Protein 1KAO (pdb70)

Secondary structure (DSSP, 8-state):
--EEEEEEE--TTSSHHHHHHHHHHS---S---TT--EEEEEEEEETTEEEEEEEEE---TT--HHHHHHHHHH-SEEEEEEETT-HHHHHHHHHHHHHHHHHTTTS---EEEEEE-GGGGGG--S-HHHHHHHHHHHTS-EEEE-TT-HHHHHHHHHHHHHHHHH-

CATH classification: 3.40.50.300

GO terms:
  GO:0055037 recycling endosome (C, IDA)
  GO:0045184 establishment of protein localization (P, IDA)
  GO:0036019 endolysosome (C, IDA)
  GO:0055038 recycling endosome membrane (C, IDA)
  GO:0005794 Golgi apparatus (C, IDA)
  GO:0031258 lamellipodium membrane (C, IDA)
  GO:0003924 GTPase activity (F, IDA)
  GO:0003925 G protein activity (F, IDA)
  GO:0030036 actin cytoskeleton organization (P, IDA)
  GO:0046328 regulation of JNK cascade (P, IDA)
  GO:0048814 regulation of dendrite morphogenesis (P, IDA)
  GO:0008104 intracellular protein localization (P, IDA)
  GO:0005764 lysosome (C, EXP)
  GO:0030496 midbody (C, EXP)
  GO:0030335 positive regulation of cell migration (P, IMP)
  GO:0005515 protein binding (F, IPI)
  GO:0000287 magnesium ion binding (F, IMP)
  GO:0005525 GTP binding (F, IMP)
  GO:0019003 GDP binding (F, IMP)
  GO:0005525 GTP binding (F, IDA)

Solvent-accessible surface area: 8774 Å² total; per-residue (Å²): 159,188,79,16,76,1,3,2,4,8,26,35,46,2,14,14,26,14,2,0,24,5,4,35,79,36,79,80,50,150,144,91,77,52,101,68,80,29,116,54,157,58,108,24,124,13,103,98,65,88,6,4,0,33,0,13,1,5,20,15,53,178,30,161,58,64,96,66,46,97,22,0,140,95,3,85,0,0,1,0,0,0,2,0,28,69,97,113,3,11,84,53,1,67,83,21,51,67,32,0,63,177,49,20,172,189,109,165,27,17,10,0,0,0,0,3,58,33,68,69,96,118,105,63,86,1,44,38,69,73,0,134,59,19,2,138,140,30,69,22,34,40,44,35,2,6,4,121,32,70,104,70,0,52,97,0,2,7,35,0,1,80,36,24,93,192,83

Structure (mmCIF, N/CA/C/O backbone):
data_1KAO
#
_entry.id   1KAO
#
_cell.length_a   36.826
_cell.length_b   35.315
_cell.length_c   58.356
_cell.angle_alpha   90.00
_cell.angle_beta   106.67
_cell.angle_gamma   90.00
#
_symmetry.space_group_name_H-M   'P 1 21 1'
#
loop_
_entity.id
_entity.type
_entity.pdbx_description
1 polymer RAP2A
2 non-polymer 'MAGNESIUM ION'
3 non-polymer "GUANOSINE-5'-DIPHOSPHATE"
4 water water
#
loop_
_atom_site.group_PDB
_atom_site.id
_atom_site.type_symbol
_atom_site.label_atom_id
_atom_site.label_alt_id
_atom_site.label_comp_id
_atom_site.label_asym_id
_atom_site.label_entity_id
_atom_site.label_seq_id
_atom_site.pdbx_PDB_ins_code
_atom_site.Cartn_x
_atom_site.Cartn_y
_atom_site.Cartn_z
_atom_site.occupancy
_atom_site.B_iso_or_equiv
_atom_site.auth_seq_id
_atom_site.auth_comp_id
_atom_site.auth_asym_id
_atom_site.auth_atom_id
_atom_site.pdbx_PDB_model_num
ATOM 1 N N . MET A 1 1 ? 20.768 -10.675 12.106 1.00 42.03 1 MET A N 1
ATOM 2 C CA . MET A 1 1 ? 19.922 -9.662 11.425 1.00 41.47 1 MET A CA 1
ATOM 3 C C . MET A 1 1 ? 19.151 -9.116 12.595 1.00 40.20 1 MET A C 1
ATOM 4 O O . MET A 1 1 ? 18.570 -10.014 13.274 1.00 41.31 1 MET A O 1
ATOM 9 N N . ARG A 1 2 ? 19.141 -7.785 12.857 1.00 37.73 2 ARG A N 1
ATOM 10 C CA . ARG A 1 2 ? 18.198 -7.302 13.895 1.00 34.82 2 ARG A CA 1
ATOM 11 C C . ARG A 1 2 ? 16.769 -7.378 13.380 1.00 32.00 2 ARG A C 1
ATOM 12 O O . ARG A 1 2 ? 16.501 -6.710 12.368 1.00 32.26 2 ARG A O 1
ATOM 20 N N . GLU A 1 3 ? 15.933 -8.187 14.039 1.00 29.28 3 GLU A N 1
ATOM 21 C CA . GLU A 1 3 ? 14.526 -8.373 13.714 1.00 26.88 3 GLU A CA 1
ATOM 22 C C . GLU A 1 3 ? 13.649 -7.617 14.712 1.00 23.47 3 GLU A C 1
ATOM 23 O O . GLU A 1 3 ? 13.900 -7.689 15.918 1.00 24.81 3 GLU A O 1
ATOM 29 N N . TYR A 1 4 ? 12.582 -6.959 14.302 1.00 18.55 4 TYR A N 1
ATOM 30 C CA . TYR A 1 4 ? 11.755 -6.214 15.225 1.00 14.88 4 TYR A CA 1
ATOM 31 C C . TYR A 1 4 ? 10.389 -6.792 15.007 1.00 13.99 4 TYR A C 1
ATOM 32 O O . TYR A 1 4 ? 9.944 -6.896 13.854 1.00 12.85 4 TYR A O 1
ATOM 41 N N . LYS A 1 5 ? 9.702 -7.169 16.090 1.00 12.08 5 LYS A N 1
ATOM 42 C CA . LYS A 1 5 ? 8.365 -7.743 15.969 1.00 10.43 5 LYS A CA 1
ATOM 43 C C . LYS A 1 5 ? 7.355 -6.656 16.303 1.00 10.37 5 LYS A C 1
ATOM 44 O O . LYS A 1 5 ? 7.278 -6.137 17.437 1.00 10.19 5 LYS A O 1
ATOM 50 N N . VAL A 1 6 ? 6.601 -6.272 15.288 1.00 7.74 6 VAL A N 1
ATOM 51 C CA . VAL A 1 6 ? 5.672 -5.161 15.385 1.00 7.71 6 VAL A CA 1
ATOM 52 C C . VAL A 1 6 ? 4.256 -5.730 15.268 1.00 7.39 6 VAL A C 1
ATOM 53 O O . VAL A 1 6 ? 4.020 -6.632 14.455 1.00 7.66 6 VAL A O 1
ATOM 57 N N . VAL A 1 7 ? 3.308 -5.223 16.081 1.00 4.80 7 VAL A N 1
ATOM 58 C CA . VAL A 1 7 ? 1.947 -5.697 16.029 1.00 4.43 7 VAL A CA 1
ATOM 59 C C . VAL A 1 7 ? 1.093 -4.478 15.779 1.00 4.41 7 VAL A C 1
ATOM 60 O O . VAL A 1 7 ? 1.285 -3.410 16.396 1.00 5.47 7 VAL A O 1
ATOM 64 N N . VAL A 1 8 ? 0.143 -4.625 14.864 1.00 4.74 8 VAL A N 1
ATOM 65 C CA . VAL A 1 8 ? -0.709 -3.530 14.458 1.00 4.98 8 VAL A CA 1
ATOM 66 C C . VAL A 1 8 ? -2.076 -3.812 15.066 1.00 6.32 8 VAL A C 1
ATOM 67 O O . VAL A 1 8 ? -2.643 -4.892 14.840 1.00 6.70 8 VAL A O 1
ATOM 71 N N . LEU A 1 9 ? -2.582 -2.822 15.820 1.00 6.56 9 LEU A N 1
ATOM 72 C CA . LEU A 1 9 ? -3.806 -2.908 16.648 1.00 7.80 9 LEU A CA 1
ATOM 73 C C . LEU A 1 9 ? -4.734 -1.746 16.365 1.00 6.39 9 LEU A C 1
ATOM 74 O O . LEU A 1 9 ? -4.286 -0.663 15.942 1.00 8.02 9 LEU A O 1
ATOM 79 N N . GLY A 1 10 ? -6.040 -2.012 16.545 1.00 5.95 10 GLY A N 1
ATOM 80 C CA . GLY A 1 10 ? -7.023 -0.979 16.354 1.00 6.17 10 GLY A CA 1
ATOM 81 C C . GLY A 1 10 ? -8.329 -1.666 16.022 1.00 6.32 10 GLY A C 1
ATOM 82 O O . GLY A 1 10 ? -8.363 -2.887 15.764 1.00 6.94 10 GLY A O 1
ATOM 83 N N . SER A 1 11 ? -9.416 -0.894 16.078 1.00 6.73 11 SER A N 1
ATOM 84 C CA . SER A 1 11 ? -10.729 -1.435 15.772 1.00 7.53 11 SER A CA 1
ATOM 85 C C . SER A 1 11 ? -10.841 -1.854 14.296 1.00 9.15 11 SER A C 1
ATOM 86 O O . SER A 1 11 ? -10.072 -1.456 13.428 1.00 7.96 11 SER A O 1
ATOM 89 N N . GLY A 1 12 ? -11.849 -2.688 14.038 1.00 8.97 12 GLY A N 1
ATOM 90 C CA . GLY A 1 12 ? -12.227 -3.139 12.690 1.00 8.11 12 GLY A CA 1
ATOM 91 C C . GLY A 1 12 ? -12.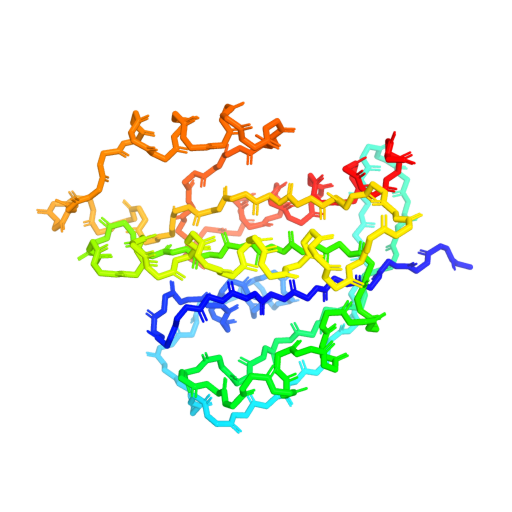489 -1.926 11.770 1.00 8.15 12 GLY A C 1
ATOM 92 O O . GLY A 1 12 ? -13.119 -0.962 12.131 1.00 8.75 12 GLY A O 1
ATOM 93 N N . GLY A 1 13 ? -11.825 -1.986 10.614 1.00 7.03 13 GLY A N 1
ATOM 94 C CA . GLY A 1 13 ? -12.117 -1.058 9.567 1.00 5.77 13 GLY A CA 1
ATOM 95 C C . GLY A 1 13 ? -11.319 0.241 9.601 1.00 6.39 13 GLY A C 1
ATOM 96 O O . GLY A 1 13 ? -11.522 1.132 8.746 1.00 6.82 13 GLY A O 1
ATOM 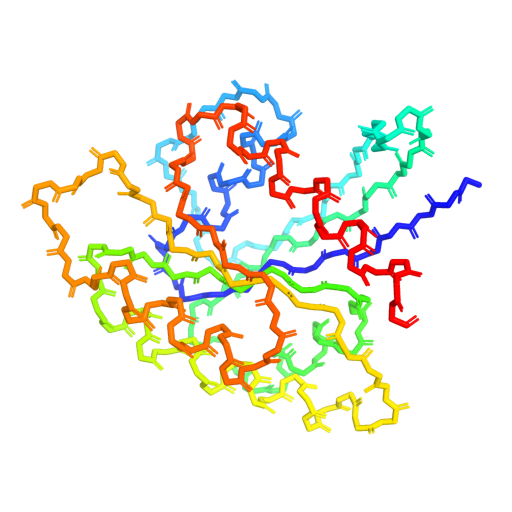97 N N . VAL A 1 14 ? -10.305 0.312 10.495 1.00 4.49 14 VAL A N 1
ATOM 98 C CA . VAL A 1 14 ? -9.512 1.534 10.609 1.00 4.36 14 VAL A CA 1
ATOM 99 C C . VAL A 1 14 ? -8.386 1.588 9.581 1.00 4.38 14 VAL A C 1
ATOM 100 O O . VAL A 1 14 ? -7.870 2.692 9.332 1.00 5.14 14 VAL A O 1
ATOM 104 N N . GLY A 1 15 ? -8.020 0.436 9.045 1.00 2.98 15 GLY A N 1
ATOM 105 C CA . GLY A 1 15 ? -6.985 0.425 8.021 1.00 3.47 15 GLY A CA 1
ATOM 106 C C . GLY A 1 15 ? -5.702 -0.257 8.415 1.00 3.81 15 GLY A C 1
ATOM 107 O O . GLY A 1 15 ? -4.672 0.045 7.829 1.00 2.91 15 GLY A O 1
ATOM 108 N N . LYS A 1 16 ? -5.727 -1.197 9.387 1.00 4.14 16 LYS A N 1
ATOM 109 C CA . LYS A 1 16 ? -4.530 -1.914 9.811 1.00 3.36 16 LYS A CA 1
ATOM 110 C C . LYS A 1 16 ? -3.931 -2.684 8.605 1.00 4.29 16 LYS A C 1
ATOM 111 O O . LYS A 1 16 ? -2.726 -2.640 8.377 1.00 3.41 16 LYS A O 1
ATOM 117 N N . SER A 1 17 ? -4.830 -3.360 7.893 1.00 3.84 17 SER A N 1
ATOM 118 C CA . SER A 1 17 ? -4.442 -4.225 6.786 1.00 4.58 17 SER A CA 1
ATOM 119 C C . SER A 1 17 ? -3.943 -3.384 5.587 1.00 5.40 17 SER A C 1
ATOM 120 O O . SER A 1 17 ? -2.851 -3.644 5.075 1.00 5.96 17 SER A O 1
ATOM 123 N N . ALA A 1 18 ? -4.693 -2.307 5.303 1.00 5.58 18 ALA A N 1
ATOM 124 C CA . ALA A 1 18 ? -4.343 -1.381 4.232 1.00 4.83 18 ALA A CA 1
ATOM 125 C C . ALA A 1 18 ? -3.013 -0.695 4.516 1.00 4.68 18 ALA A C 1
ATOM 126 O O . ALA A 1 18 ? -2.182 -0.589 3.596 1.00 4.45 18 ALA A O 1
ATOM 128 N N . LEU A 1 19 ? -2.711 -0.267 5.748 1.00 2.56 19 LEU A N 1
ATOM 129 C CA . LEU A 1 19 ? -1.406 0.295 6.038 1.00 3.37 19 LEU A CA 1
ATOM 130 C C . LEU A 1 19 ? -0.298 -0.727 5.844 1.00 3.94 19 LEU A C 1
ATOM 131 O O . LEU A 1 19 ? 0.765 -0.378 5.281 1.00 4.51 19 LEU A O 1
ATOM 136 N N . THR A 1 20 ? -0.496 -1.956 6.378 1.00 3.23 20 THR A N 1
ATOM 137 C CA . THR A 1 20 ? 0.539 -2.981 6.324 1.00 3.96 20 THR A CA 1
ATOM 138 C C . THR A 1 20 ? 0.886 -3.368 4.844 1.00 4.41 20 THR A C 1
ATOM 139 O O . THR A 1 20 ? 2.063 -3.435 4.456 1.00 4.16 20 THR A O 1
ATOM 143 N N . VAL A 1 21 ? -0.171 -3.599 4.064 1.00 5.79 21 VAL A N 1
ATOM 144 C CA . VAL A 1 21 ? -0.050 -4.035 2.659 1.00 7.14 21 VAL A CA 1
ATOM 145 C C . VAL A 1 21 ? 0.523 -2.837 1.866 1.00 7.52 21 VAL A C 1
ATOM 146 O O . VAL A 1 21 ? 1.348 -3.102 0.972 1.00 6.86 21 VAL A O 1
ATOM 150 N N . GLN A 1 22 ? 0.178 -1.565 2.160 1.00 4.91 22 GLN A N 1
ATOM 151 C CA . GLN A 1 22 ? 0.880 -0.436 1.548 1.00 5.05 22 GLN A CA 1
ATOM 152 C C . GLN A 1 22 ? 2.368 -0.496 1.839 1.00 5.71 22 GLN A C 1
ATOM 153 O O . GLN A 1 22 ? 3.181 -0.374 0.890 1.00 5.68 22 GLN A O 1
ATOM 159 N N . PHE A 1 23 ? 2.738 -0.795 3.097 1.00 4.69 23 PHE A N 1
ATOM 160 C CA . PHE A 1 23 ? 4.128 -0.881 3.456 1.00 5.68 23 PHE A CA 1
ATOM 161 C C . PHE A 1 23 ? 4.817 -1.991 2.666 1.00 6.90 23 PHE A C 1
ATOM 162 O O . PHE A 1 23 ? 5.913 -1.750 2.175 1.00 7.00 23 PHE A O 1
ATOM 170 N N . VAL A 1 24 ? 4.206 -3.185 2.630 1.00 6.84 24 VAL A N 1
ATOM 171 C CA . VAL A 1 24 ? 4.837 -4.370 2.061 1.00 9.33 24 VAL A CA 1
ATOM 172 C C . VAL A 1 24 ? 4.925 -4.303 0.528 1.00 10.34 24 VAL A C 1
ATOM 173 O O . VAL A 1 24 ? 5.985 -4.604 -0.043 1.00 10.35 24 VAL A O 1
ATOM 177 N N . THR A 1 25 ? 3.832 -3.906 -0.129 1.00 10.94 25 THR A N 1
ATOM 178 C CA . THR A 1 25 ? 3.682 -4.024 -1.583 1.00 11.33 25 THR A CA 1
ATOM 179 C C . THR A 1 25 ? 3.656 -2.705 -2.304 1.00 11.40 25 THR A C 1
ATOM 180 O O . THR A 1 25 ? 3.788 -2.730 -3.528 1.00 11.98 25 THR A O 1
ATOM 184 N N . GLY A 1 26 ? 3.507 -1.548 -1.657 1.00 10.22 26 GLY A N 1
ATOM 185 C CA . GLY A 1 26 ? 3.365 -0.274 -2.335 1.00 10.22 26 GLY A CA 1
ATOM 186 C C . GLY A 1 26 ? 2.012 -0.116 -3.029 1.00 10.92 26 GLY A C 1
ATOM 187 O O . GLY A 1 26 ? 1.833 0.769 -3.890 1.00 11.94 26 GLY A O 1
ATOM 188 N N . THR A 1 27 ? 0.982 -0.894 -2.710 1.00 10.56 27 THR A N 1
ATOM 189 C CA . THR A 1 27 ? -0.302 -0.707 -3.371 1.00 12.50 27 THR A CA 1
ATOM 190 C C . THR A 1 27 ? -1.391 -0.554 -2.307 1.00 12.54 27 THR A C 1
ATOM 191 O O . THR A 1 27 ? -1.208 -1.039 -1.171 1.00 11.65 27 THR A O 1
ATOM 195 N N . PHE A 1 28 ? -2.526 0.053 -2.642 1.00 11.66 28 PHE A N 1
ATOM 196 C CA . PHE A 1 28 ? -3.581 0.277 -1.676 1.00 12.21 28 PHE A CA 1
ATOM 197 C C . PHE A 1 28 ? -4.652 -0.758 -1.929 1.00 13.61 28 PHE A C 1
ATOM 198 O O . PHE A 1 28 ? -5.069 -0.941 -3.071 1.00 14.90 28 PHE A O 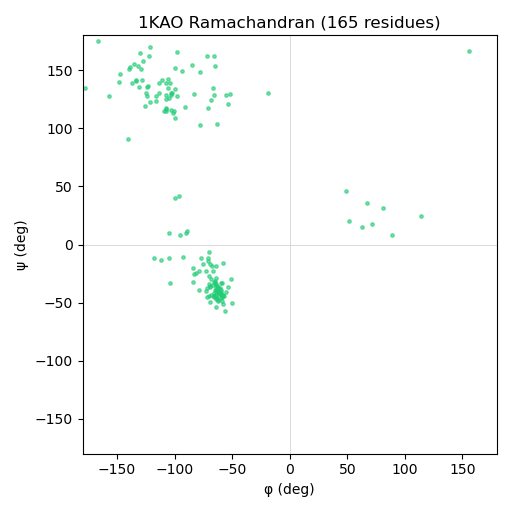1
ATOM 206 N N . ILE A 1 29 ? -5.136 -1.484 -0.937 1.00 14.23 29 ILE A N 1
ATOM 207 C CA . ILE A 1 29 ? -6.214 -2.447 -1.118 1.00 15.93 29 ILE A CA 1
ATOM 208 C C . ILE A 1 29 ? -7.587 -1.837 -0.820 1.00 17.92 29 ILE A C 1
ATOM 209 O O . ILE A 1 29 ? -7.724 -1.009 0.072 1.00 15.76 29 ILE A O 1
ATOM 214 N N . GLU A 1 30 ? -8.607 -2.336 -1.516 1.00 21.07 30 GLU A N 1
ATOM 215 C CA . GLU A 1 30 ? -10.032 -2.033 -1.350 1.00 24.46 30 GLU A CA 1
ATOM 216 C C . GLU A 1 30 ? -10.890 -2.741 -0.307 1.00 26.17 30 GLU A C 1
ATOM 217 O O . GLU A 1 30 ? -11.848 -2.101 0.090 1.00 25.49 30 GLU A O 1
ATOM 223 N N . LYS A 1 31 ? -10.743 -4.019 0.115 1.00 28.95 31 LYS A N 1
ATOM 224 C CA . LYS A 1 31 ? -11.293 -4.573 1.372 1.00 31.21 31 LYS A CA 1
ATOM 225 C C . LYS A 1 31 ? -10.668 -5.938 1.680 1.00 33.67 31 LYS A C 1
ATOM 226 O O . LYS A 1 31 ? -9.848 -6.358 0.844 1.00 34.76 31 LYS A O 1
ATOM 232 N N . TYR A 1 32 ? -10.905 -6.647 2.832 1.00 33.29 32 TYR A N 1
ATOM 233 C CA . TYR A 1 32 ? -10.205 -7.882 3.202 1.00 33.96 32 TYR A CA 1
ATOM 234 C C . TYR A 1 32 ? -10.800 -8.371 4.514 1.00 34.87 32 TYR A C 1
ATOM 235 O O . TYR A 1 32 ? -10.852 -7.604 5.475 1.00 35.48 32 TYR A O 1
ATOM 244 N N . ASP A 1 33 ? -11.107 -9.648 4.656 1.00 35.58 33 ASP A N 1
ATOM 245 C CA . ASP A 1 33 ? -11.752 -10.131 5.863 1.00 35.55 33 ASP A CA 1
ATOM 246 C C . ASP A 1 33 ? -11.079 -9.807 7.216 1.00 33.99 33 ASP A C 1
ATOM 247 O O . ASP A 1 33 ? -9.933 -10.185 7.525 1.00 31.55 33 ASP A O 1
ATOM 252 N N . PRO A 1 34 ? -11.878 -9.108 8.051 1.00 34.36 34 PRO A N 1
ATOM 253 C CA . PRO A 1 34 ? -11.492 -8.717 9.403 1.00 35.57 34 PRO A CA 1
ATOM 254 C C . PRO A 1 34 ? -11.101 -9.851 10.375 1.00 36.32 34 PRO A C 1
ATOM 255 O O . PRO A 1 34 ? -10.541 -9.574 11.449 1.00 37.15 34 PRO A O 1
ATOM 259 N N . THR A 1 35 ? -11.445 -11.116 10.062 1.00 36.33 35 THR A N 1
ATOM 260 C CA . THR A 1 35 ? -11.151 -12.299 10.866 1.00 36.10 35 THR A CA 1
ATOM 261 C C . THR A 1 35 ? -9.793 -12.974 10.519 1.00 36.11 35 THR A C 1
ATOM 262 O O . THR A 1 35 ? -9.507 -14.085 11.001 1.00 36.75 35 THR A O 1
ATOM 266 N N . ILE A 1 36 ? -8.925 -12.333 9.701 1.00 34.57 36 ILE A N 1
ATOM 267 C CA . ILE A 1 36 ? -7.699 -12.982 9.283 1.00 32.31 36 ILE A CA 1
ATOM 268 C C . ILE A 1 36 ? -6.600 -12.272 10.039 1.00 30.28 36 ILE A C 1
ATOM 269 O O . ILE A 1 36 ? -6.613 -11.024 10.069 1.00 31.62 36 ILE A O 1
ATOM 274 N N . GLU A 1 37 ? -5.669 -13.140 10.494 1.00 26.86 37 GLU A N 1
ATOM 275 C CA . GLU A 1 37 ? -4.341 -12.800 10.960 1.00 23.35 37 GLU A CA 1
ATOM 276 C C . GLU A 1 37 ? -3.189 -13.109 9.963 1.00 20.25 37 GLU A C 1
ATOM 277 O O . GLU A 1 37 ? -3.017 -14.246 9.489 1.00 18.97 37 GLU A O 1
ATOM 283 N N . ASP A 1 38 ? -2.286 -12.171 9.691 1.00 15.55 38 ASP A N 1
ATOM 284 C CA . ASP A 1 38 ? -1.231 -12.401 8.701 1.00 12.72 38 ASP A CA 1
ATOM 285 C C . ASP A 1 38 ? 0.067 -11.902 9.207 1.00 11.06 38 ASP A C 1
ATOM 286 O O . ASP A 1 38 ? 0.057 -10.849 9.832 1.00 10.97 38 ASP A O 1
ATOM 291 N N . PHE A 1 39 ? 1.149 -12.642 8.985 1.00 9.71 39 PHE A N 1
ATOM 292 C CA . PHE A 1 39 ? 2.486 -12.211 9.364 1.00 11.29 39 PHE A CA 1
ATOM 293 C C . PHE A 1 39 ? 3.182 -11.812 8.065 1.00 10.65 39 PHE A C 1
ATOM 294 O O . PHE A 1 39 ? 2.962 -12.476 7.044 1.00 11.48 39 PHE A O 1
ATOM 302 N N . TYR A 1 40 ? 3.995 -10.764 8.084 1.00 8.88 40 TYR A N 1
ATOM 303 C CA . TYR A 1 40 ? 4.777 -10.330 6.948 1.00 8.89 40 TYR A CA 1
ATOM 304 C C . TYR A 1 40 ? 6.183 -10.071 7.438 1.00 10.11 40 TYR A C 1
ATOM 305 O O . TYR A 1 40 ? 6.352 -9.570 8.549 1.00 10.54 40 TYR A O 1
ATOM 314 N N . ARG A 1 41 ? 7.223 -10.427 6.664 1.00 9.31 41 ARG A N 1
ATOM 315 C CA . ARG A 1 41 ? 8.592 -10.056 6.980 1.00 10.67 41 ARG A CA 1
ATOM 316 C C . ARG A 1 41 ? 8.978 -9.059 5.917 1.00 10.98 41 ARG A C 1
ATOM 317 O O . ARG A 1 41 ? 8.531 -9.218 4.795 1.00 11.75 41 ARG A O 1
ATOM 325 N N . LYS A 1 42 ? 9.714 -8.005 6.176 1.00 11.35 42 LYS A N 1
ATOM 326 C CA . LYS A 1 42 ? 10.017 -6.978 5.180 1.00 12.46 42 LYS A CA 1
ATOM 327 C C . LYS A 1 42 ? 11.286 -6.283 5.637 1.00 13.01 42 LYS A C 1
ATOM 328 O O . LYS A 1 42 ? 11.390 -5.917 6.815 1.00 11.80 42 LYS A O 1
ATOM 334 N N . GLU A 1 43 ? 12.317 -6.171 4.781 1.00 14.36 43 GLU A N 1
ATOM 335 C CA . GLU A 1 43 ? 13.491 -5.352 5.109 1.00 16.29 43 GLU A CA 1
ATOM 336 C C . GLU A 1 43 ? 13.246 -3.859 4.927 1.00 17.38 43 GLU A C 1
ATOM 337 O O . GLU A 1 43 ? 12.454 -3.473 4.065 1.00 20.04 43 GLU A O 1
ATOM 343 N N . ILE A 1 44 ? 13.850 -2.959 5.677 1.00 16.27 44 ILE A N 1
ATOM 344 C CA . ILE A 1 44 ? 13.593 -1.523 5.603 1.00 16.12 44 ILE A CA 1
ATOM 345 C C . ILE A 1 44 ? 14.981 -0.945 5.935 1.00 16.80 44 ILE A C 1
ATOM 346 O O . ILE A 1 44 ? 15.715 -1.598 6.669 1.00 16.43 44 ILE A O 1
ATOM 351 N N . GLU A 1 45 ? 15.482 0.183 5.426 1.00 16.30 45 GLU A N 1
ATOM 352 C CA . GLU A 1 45 ? 16.621 0.854 6.023 1.00 15.30 45 GLU A CA 1
ATOM 353 C C . GLU A 1 45 ? 15.998 1.976 6.842 1.00 14.46 45 GLU A C 1
ATOM 354 O O . GLU A 1 45 ? 15.116 2.708 6.351 1.00 14.00 45 GLU A O 1
ATOM 360 N N . VAL A 1 46 ? 16.443 2.157 8.073 1.00 13.13 46 VAL A N 1
ATOM 361 C CA . VAL A 1 46 ? 16.041 3.336 8.848 1.00 12.64 46 VAL A CA 1
ATOM 362 C C . VAL A 1 46 ? 17.353 4.002 9.260 1.00 9.63 46 VAL A C 1
ATOM 363 O O . VAL A 1 46 ? 18.285 3.342 9.724 1.00 8.61 46 VAL A O 1
ATOM 367 N N . ASP A 1 47 ? 17.415 5.303 8.951 1.00 8.70 47 ASP A N 1
ATOM 368 C CA . ASP A 1 47 ? 18.627 6.079 9.154 1.00 8.35 47 ASP A CA 1
ATOM 369 C C . ASP A 1 47 ? 19.887 5.391 8.596 1.00 8.30 47 ASP A C 1
ATOM 370 O O . ASP A 1 47 ? 20.945 5.275 9.256 1.00 8.60 47 ASP A O 1
ATOM 375 N N . SER A 1 48 ? 19.685 4.907 7.355 1.00 7.50 48 SER A N 1
ATOM 376 C CA . SER A 1 48 ? 20.700 4.206 6.588 1.00 8.29 48 SER A CA 1
ATOM 377 C C . SER A 1 48 ? 21.209 2.887 7.163 1.00 8.97 48 SER A C 1
ATOM 378 O O . SER A 1 48 ? 22.288 2.428 6.763 1.00 8.95 48 SER A O 1
ATOM 381 N N . SER A 1 49 ? 20.520 2.274 8.141 1.00 9.79 49 SER A N 1
ATOM 382 C CA . SER A 1 49 ? 20.895 0.980 8.698 1.00 10.13 49 SER A CA 1
ATOM 383 C C . SER A 1 49 ? 19.798 -0.018 8.389 1.00 11.53 49 SER A C 1
ATOM 384 O O . SER A 1 49 ? 18.605 0.231 8.651 1.00 10.46 49 SER A O 1
ATOM 387 N N . PRO A 1 50 ? 20.123 -1.124 7.720 1.00 13.57 50 PRO A N 1
ATOM 388 C CA . PRO A 1 50 ? 19.123 -2.169 7.351 1.00 14.14 50 PRO A CA 1
ATOM 389 C C . PRO A 1 50 ? 18.545 -2.907 8.553 1.00 13.37 50 PRO A C 1
ATOM 390 O O . PRO A 1 50 ? 19.272 -3.319 9.455 1.00 12.98 50 PRO A O 1
ATOM 394 N N . SER A 1 51 ? 17.240 -3.086 8.584 1.00 12.77 51 SER A N 1
ATOM 395 C CA . SER A 1 51 ? 16.513 -3.712 9.670 1.00 13.10 51 SER A CA 1
ATOM 396 C C . SER A 1 51 ? 15.512 -4.676 8.983 1.00 12.82 51 SER A C 1
ATOM 397 O O . SER A 1 51 ? 15.205 -4.549 7.758 1.00 12.20 51 SER A O 1
ATOM 400 N N . VAL A 1 52 ? 15.089 -5.710 9.710 1.00 9.88 52 VAL A N 1
ATOM 401 C CA . VAL A 1 52 ? 14.059 -6.626 9.240 1.00 10.82 52 VAL A CA 1
ATOM 402 C C . VAL A 1 52 ? 12.890 -6.461 10.202 1.00 10.35 52 VAL A C 1
ATOM 403 O O . VAL A 1 52 ? 13.117 -6.590 11.408 1.00 10.27 52 VAL A O 1
ATOM 407 N N . LEU A 1 53 ? 11.693 -6.217 9.723 1.00 8.77 53 LEU A N 1
ATOM 408 C CA . LEU A 1 53 ? 10.498 -6.118 10.531 1.00 10.72 53 LEU A CA 1
ATOM 409 C C . LEU A 1 53 ? 9.670 -7.369 10.327 1.00 10.84 53 LEU A C 1
ATOM 410 O O . LEU A 1 53 ? 9.510 -7.830 9.197 1.00 11.73 53 LEU A O 1
ATOM 415 N N . GLU A 1 54 ? 9.146 -7.995 11.363 1.00 9.57 54 GLU A N 1
ATOM 416 C CA . GLU A 1 54 ? 8.109 -8.978 11.215 1.00 8.88 54 GLU A CA 1
ATOM 417 C C . GLU A 1 54 ? 6.848 -8.285 11.726 1.00 9.63 54 GLU A C 1
ATOM 418 O O . GLU A 1 54 ? 6.740 -7.938 12.921 1.00 10.53 54 GLU A O 1
ATOM 424 N N . ILE A 1 55 ? 5.875 -8.104 10.857 1.00 7.39 55 ILE A N 1
ATOM 425 C CA . ILE A 1 55 ? 4.675 -7.369 11.168 1.00 6.95 55 ILE A CA 1
ATOM 426 C C . ILE A 1 55 ? 3.521 -8.359 11.307 1.00 8.38 55 ILE A C 1
ATOM 427 O O . ILE A 1 55 ? 3.295 -9.225 10.451 1.00 9.00 55 ILE A O 1
ATOM 432 N N . LEU A 1 56 ? 2.790 -8.257 12.419 1.00 7.06 56 LEU A N 1
ATOM 433 C CA . LEU A 1 56 ? 1.619 -9.058 12.614 1.00 7.62 56 LEU A CA 1
ATOM 434 C C . LEU A 1 56 ? 0.418 -8.129 12.506 1.00 7.72 56 LEU A C 1
ATOM 435 O O . LEU A 1 56 ? 0.207 -7.140 13.231 1.00 8.12 56 LEU A O 1
ATOM 440 N N . ASP A 1 57 ? -0.328 -8.436 11.438 1.00 7.72 57 ASP A N 1
ATOM 441 C CA . ASP A 1 57 ? -1.581 -7.801 11.123 1.00 8.27 57 ASP A CA 1
ATOM 442 C C . ASP A 1 57 ? -2.717 -8.619 11.786 1.00 10.04 57 ASP A C 1
ATOM 443 O O . ASP A 1 57 ? -2.951 -9.784 11.445 1.00 10.77 57 ASP A O 1
ATOM 448 N N . THR A 1 58 ? -3.455 -7.973 12.703 1.00 10.94 58 THR A N 1
ATOM 449 C CA . THR A 1 58 ? -4.337 -8.716 13.613 1.00 13.78 58 THR A CA 1
ATOM 450 C C . THR A 1 58 ? -5.788 -8.683 13.135 1.00 15.04 58 THR A C 1
ATOM 451 O O . THR A 1 58 ? -6.262 -7.734 12.507 1.00 11.54 58 THR A O 1
ATOM 455 N N . ALA A 1 59 ? -6.507 -9.732 13.500 1.00 19.58 59 ALA A N 1
ATOM 456 C CA . ALA A 1 59 ? -7.948 -9.737 13.350 1.00 24.33 59 ALA A CA 1
ATOM 457 C C . ALA A 1 59 ? -8.395 -8.893 14.538 1.00 28.06 59 ALA A C 1
ATOM 458 O O . ALA A 1 59 ? -8.302 -9.353 15.662 1.00 29.26 59 ALA A O 1
ATOM 460 N N . GLY A 1 60 ? -8.781 -7.618 14.431 1.00 31.62 60 GLY A N 1
ATOM 461 C CA . GLY A 1 60 ? -8.840 -6.743 15.608 1.00 35.13 60 GLY A CA 1
ATOM 462 C C . GLY A 1 60 ? -10.229 -6.401 16.193 1.00 38.46 60 GLY A C 1
ATOM 463 O O . GLY A 1 60 ? -10.395 -5.827 17.293 1.00 38.96 60 GLY A O 1
ATOM 464 N N . THR A 1 61 ? -11.246 -6.770 15.385 1.00 39.56 61 THR A N 1
ATOM 465 C CA . THR A 1 61 ? -12.648 -6.448 15.611 1.00 41.11 61 THR A CA 1
ATOM 466 C C . THR A 1 61 ? -13.156 -7.103 16.926 1.00 41.58 61 THR A C 1
ATOM 467 O O . THR A 1 61 ? -13.339 -8.339 16.899 1.00 42.34 61 THR A O 1
ATOM 471 N N . GLU A 1 62 ? -13.343 -6.371 18.067 1.00 41.12 62 GLU A N 1
ATOM 472 C CA . GLU A 1 62 ? -13.946 -6.916 19.315 1.00 39.65 62 GLU A CA 1
ATOM 473 C C . GLU A 1 62 ? -13.317 -8.242 19.845 1.00 37.88 62 GLU A C 1
ATOM 474 O O . GLU A 1 62 ? -13.981 -9.014 20.622 1.00 37.97 62 GLU A O 1
ATOM 480 N N . GLN A 1 63 ? -12.061 -8.555 19.408 1.00 34.22 63 GLN A N 1
ATOM 481 C CA . GLN A 1 63 ? -11.553 -9.872 19.761 1.00 32.31 63 GLN A CA 1
ATOM 482 C C . GLN A 1 63 ? -11.366 -9.966 21.287 1.00 30.11 63 GLN A C 1
ATOM 483 O O . GLN A 1 63 ? -10.820 -9.022 21.861 1.00 29.28 63 GLN A O 1
ATOM 489 N N . PHE A 1 64 ? -11.942 -11.046 21.886 1.00 27.63 64 PHE A N 1
ATOM 490 C CA . PHE A 1 64 ? -11.765 -11.569 23.254 1.00 22.55 64 PHE A CA 1
ATOM 491 C C . PHE A 1 64 ? -10.525 -11.115 23.990 1.00 19.30 64 PHE A C 1
ATOM 492 O O . PHE A 1 64 ? -9.433 -11.307 23.454 1.00 17.43 64 PHE A O 1
ATOM 500 N N . ALA A 1 65 ? -10.668 -10.632 25.251 1.00 16.59 65 ALA A N 1
ATOM 501 C CA . ALA A 1 65 ? -9.556 -10.013 25.966 1.00 14.64 65 ALA A CA 1
ATOM 502 C C . ALA A 1 65 ? -8.289 -10.852 26.049 1.00 13.97 65 ALA A C 1
ATOM 503 O O . ALA A 1 65 ? -7.179 -10.293 25.917 1.00 13.60 65 ALA A O 1
ATOM 505 N N . SER A 1 66 ? -8.438 -12.197 26.189 1.00 12.05 66 SER A N 1
ATOM 506 C CA . SER A 1 66 ? -7.254 -13.030 26.327 1.00 11.84 66 SER A CA 1
ATOM 507 C C . SER A 1 66 ? -6.505 -13.162 25.006 1.00 11.36 66 SER A C 1
ATOM 508 O O . SER A 1 66 ? -5.307 -13.400 25.007 1.00 10.97 66 SER A O 1
ATOM 511 N N . MET A 1 67 ? -7.218 -12.949 23.895 1.00 12.85 67 MET A N 1
ATOM 512 C CA . MET A 1 67 ? -6.593 -13.088 22.592 1.00 15.11 67 MET A CA 1
ATOM 513 C C . MET A 1 67 ? -5.796 -11.818 22.346 1.00 14.87 67 MET A C 1
ATOM 514 O O . MET A 1 67 ? -4.643 -11.919 21.908 1.00 15.48 67 MET A O 1
ATOM 519 N N . ARG A 1 68 ? -6.285 -10.621 22.728 1.00 14.58 68 ARG A N 1
ATOM 520 C CA . ARG A 1 68 ? -5.461 -9.406 22.643 1.00 14.27 68 ARG A CA 1
ATOM 521 C C . ARG A 1 68 ? -4.237 -9.575 23.552 1.00 14.90 68 ARG A C 1
ATOM 522 O O . ARG A 1 68 ? -3.121 -9.223 23.156 1.00 14.27 68 ARG A O 1
ATOM 530 N N . ASP A 1 69 ? -4.384 -10.199 24.746 1.00 13.40 69 ASP A N 1
ATOM 531 C CA . ASP A 1 69 ? -3.240 -10.445 25.617 1.00 11.69 69 ASP A CA 1
ATOM 532 C C . ASP A 1 69 ? -2.118 -11.252 25.009 1.00 10.72 69 ASP A C 1
ATOM 533 O O . ASP A 1 69 ? -0.939 -10.903 25.168 1.00 9.53 69 ASP A O 1
ATOM 538 N N . LEU A 1 70 ? -2.488 -12.313 24.295 1.00 10.94 70 LEU A N 1
ATOM 539 C CA . LEU A 1 70 ? -1.512 -13.166 23.610 1.00 12.56 70 LEU A CA 1
ATOM 540 C C . LEU A 1 70 ? -0.691 -12.388 22.574 1.00 12.16 70 LEU A C 1
ATOM 541 O O . LEU A 1 70 ? 0.542 -12.481 22.544 1.00 11.91 70 LEU A O 1
ATOM 546 N N . TYR A 1 71 ? -1.372 -11.529 21.804 1.00 13.15 71 TYR A N 1
ATOM 547 C CA . TYR A 1 71 ? -0.680 -10.695 20.797 1.00 14.05 71 TYR A CA 1
ATOM 548 C C . TYR A 1 71 ? 0.258 -9.693 21.443 1.00 12.38 71 TYR A C 1
ATOM 549 O O . TYR A 1 71 ? 1.421 -9.547 21.072 1.00 11.92 71 TYR A O 1
ATOM 558 N N . ILE A 1 72 ? -0.236 -9.047 22.501 1.00 11.36 72 ILE A N 1
ATOM 559 C CA . ILE A 1 72 ? 0.596 -8.126 23.267 1.00 9.77 72 ILE A CA 1
ATOM 560 C C . ILE A 1 72 ? 1.837 -8.792 23.841 1.00 10.05 72 ILE A C 1
ATOM 561 O O . ILE A 1 72 ? 2.929 -8.237 23.759 1.00 8.87 72 ILE A O 1
ATOM 566 N N . LYS A 1 73 ? 1.728 -9.992 24.441 1.00 11.40 73 LYS A N 1
ATOM 567 C CA . LYS A 1 73 ? 2.865 -10.603 25.111 1.00 13.45 73 LYS A CA 1
ATOM 568 C C . LYS A 1 73 ? 4.014 -10.891 24.141 1.00 13.84 73 LYS A C 1
ATOM 569 O O . LYS A 1 73 ? 5.195 -10.837 24.474 1.00 13.13 73 LYS A O 1
ATOM 575 N N . ASN A 1 74 ? 3.615 -11.289 22.927 1.00 13.91 74 ASN A N 1
ATOM 576 C CA . ASN A 1 74 ? 4.605 -11.711 21.943 1.00 15.29 74 ASN A CA 1
ATOM 577 C C . ASN A 1 74 ? 5.053 -10.579 21.035 1.00 15.82 74 ASN A C 1
ATOM 578 O O . ASN A 1 74 ? 6.033 -10.794 20.326 1.00 17.83 74 ASN A O 1
ATOM 583 N N . GLY A 1 75 ? 4.434 -9.383 21.004 1.00 14.69 75 GLY A N 1
ATOM 584 C CA . GLY A 1 75 ? 4.984 -8.255 20.251 1.00 12.00 75 GLY A CA 1
ATOM 585 C C . GLY A 1 75 ? 6.033 -7.429 21.014 1.00 12.87 75 GLY A C 1
ATOM 586 O O . GLY A 1 75 ? 6.088 -7.332 22.248 1.00 11.53 75 GLY A O 1
ATOM 587 N N . GLN A 1 76 ? 6.914 -6.775 20.275 1.00 11.22 76 GLN A N 1
ATOM 588 C CA . GLN A 1 76 ? 7.895 -5.885 20.879 1.00 12.00 76 GLN A CA 1
ATOM 589 C C . GLN A 1 76 ? 7.496 -4.439 20.674 1.00 11.11 76 GLN A C 1
ATOM 590 O O . GLN A 1 76 ? 7.848 -3.644 21.527 1.00 12.75 76 GLN A O 1
ATOM 596 N N . GLY A 1 77 ? 6.846 -3.996 19.579 1.00 8.40 77 GLY A N 1
ATOM 597 C CA . GLY A 1 77 ? 6.502 -2.594 19.421 1.00 6.13 77 GLY A CA 1
ATOM 598 C C . GLY A 1 77 ? 5.107 -2.586 18.851 1.00 5.86 77 GLY A C 1
ATOM 599 O O . GLY A 1 77 ? 4.668 -3.562 18.229 1.00 6.89 77 GLY A O 1
ATOM 600 N N . PHE A 1 78 ? 4.342 -1.537 19.111 1.00 4.50 78 PHE A N 1
ATOM 601 C CA . PHE A 1 78 ? 2.957 -1.581 18.744 1.00 4.62 78 PHE A CA 1
ATOM 602 C C . PHE A 1 78 ? 2.595 -0.316 17.992 1.00 4.71 78 PHE A C 1
ATOM 603 O O . PHE A 1 78 ? 2.985 0.788 18.366 1.00 3.70 78 PHE A O 1
ATOM 611 N N . ILE A 1 79 ? 1.849 -0.528 16.900 1.00 4.99 79 ILE A N 1
ATOM 612 C CA . ILE A 1 79 ? 1.230 0.566 16.159 1.00 5.17 79 ILE A CA 1
ATOM 613 C C . ILE A 1 79 ? -0.248 0.588 16.512 1.00 4.31 79 ILE A C 1
ATOM 614 O O . ILE A 1 79 ? -0.986 -0.374 16.230 1.00 4.71 79 ILE A O 1
ATOM 619 N N . LEU A 1 80 ? -0.694 1.673 17.150 1.00 4.24 80 LEU A N 1
ATOM 620 C CA . LEU A 1 80 ? -2.089 1.783 17.536 1.00 3.74 80 LEU A CA 1
ATOM 621 C C . LEU A 1 80 ? -2.840 2.672 16.551 1.00 4.22 80 LEU A C 1
ATOM 622 O O . LEU A 1 80 ? -2.607 3.888 16.503 1.00 5.93 80 LEU A O 1
ATOM 627 N N . VAL A 1 81 ? -3.790 2.126 15.822 1.00 4.28 81 VAL A N 1
ATOM 628 C CA . VAL A 1 81 ? -4.395 2.835 14.693 1.00 4.30 81 VAL A CA 1
ATOM 629 C C . VAL A 1 81 ? -5.855 3.152 14.998 1.00 3.85 81 VAL A C 1
ATOM 630 O O . VAL A 1 81 ? -6.620 2.268 15.411 1.00 4.03 81 VAL A O 1
ATOM 634 N N . TYR A 1 82 ? -6.264 4.396 14.795 1.00 2.93 82 TYR A N 1
ATOM 635 C CA . TYR A 1 82 ? -7.674 4.707 14.749 1.00 3.59 82 TYR A CA 1
ATOM 636 C C . TYR A 1 82 ? -8.015 5.338 13.386 1.00 3.70 82 TYR A C 1
ATOM 637 O O . TYR A 1 82 ? -7.111 5.748 12.648 1.00 4.75 82 TYR A O 1
ATOM 646 N N . SER A 1 83 ? -9.267 5.509 13.052 1.00 2.56 83 SER A N 1
ATOM 647 C CA . SER A 1 83 ? -9.648 6.202 11.832 1.00 3.04 83 SER A CA 1
ATOM 648 C C . SER A 1 83 ? -10.142 7.584 12.191 1.00 4.98 83 SER A C 1
ATOM 649 O O . SER A 1 83 ? -11.095 7.740 12.979 1.00 5.10 83 SER A O 1
ATOM 652 N N . LEU A 1 84 ? -9.572 8.630 11.575 1.00 5.39 84 LEU A N 1
ATOM 653 C CA . LEU A 1 84 ? -9.920 9.974 11.941 1.00 6.69 84 LEU A CA 1
ATOM 654 C C . LEU A 1 84 ? -11.322 10.335 11.494 1.00 5.86 84 LEU A C 1
ATOM 655 O O . LEU A 1 84 ? -11.847 11.373 11.868 1.00 7.94 84 LEU A O 1
ATOM 660 N N . VAL A 1 85 ? -11.969 9.541 10.647 1.00 5.77 85 VAL A N 1
ATOM 661 C CA . VAL A 1 85 ? -13.345 9.775 10.216 1.00 5.47 85 VAL A CA 1
ATOM 662 C C . VAL A 1 85 ? -14.355 8.985 11.046 1.00 5.55 85 VAL A C 1
ATOM 663 O O . VAL A 1 85 ? -15.535 8.920 10.716 1.00 4.52 85 VAL A O 1
ATOM 667 N N . ASN A 1 86 ? -13.875 8.349 12.128 1.00 6.79 86 ASN A N 1
ATOM 668 C CA . ASN A 1 86 ? -14.727 7.449 12.941 1.00 6.28 86 ASN A CA 1
ATOM 669 C C . ASN A 1 86 ? -14.345 7.716 14.412 1.00 6.74 86 ASN A C 1
ATOM 670 O O . ASN A 1 86 ? -13.379 7.148 14.974 1.00 6.29 86 ASN A O 1
ATOM 675 N N . GLN A 1 87 ? -15.012 8.643 15.093 1.00 6.82 87 GLN A N 1
ATOM 676 C CA . GLN A 1 87 ? -14.615 8.926 16.489 1.00 7.47 87 GLN A CA 1
ATOM 677 C C . GLN A 1 87 ? -14.800 7.759 17.438 1.00 4.73 87 GLN A C 1
ATOM 678 O O . GLN A 1 87 ? -14.011 7.630 18.362 1.00 4.45 87 GLN A O 1
ATOM 684 N N . GLN A 1 88 ? -15.732 6.847 17.226 1.00 3.79 88 GLN A N 1
ATOM 685 C CA . GLN A 1 88 ? -15.732 5.670 18.050 1.00 4.55 88 GLN A CA 1
ATOM 686 C C . GLN A 1 88 ? -14.430 4.898 17.958 1.00 5.30 88 GLN A C 1
ATOM 687 O O . GLN A 1 88 ? -13.993 4.360 18.986 1.00 4.22 88 GLN A O 1
ATOM 693 N N . SER A 1 89 ? -13.709 4.855 16.821 1.00 4.93 89 SER A N 1
ATOM 694 C CA . SER A 1 89 ? -12.463 4.102 16.792 1.00 4.80 89 SER A CA 1
ATOM 695 C C . SER A 1 89 ? -11.353 4.726 17.606 1.00 3.60 89 SER A C 1
ATOM 696 O O . SER A 1 89 ? -10.457 4.027 18.124 1.00 4.50 89 SER A O 1
ATOM 699 N N . PHE A 1 90 ? -11.472 6.059 17.732 1.00 4.81 90 PHE A N 1
ATOM 700 C CA . PHE A 1 90 ? -10.568 6.821 18.596 1.00 5.21 90 PHE A CA 1
ATOM 701 C C . PHE A 1 90 ? -10.857 6.478 20.058 1.00 5.87 90 PHE A C 1
ATOM 702 O O . PHE A 1 90 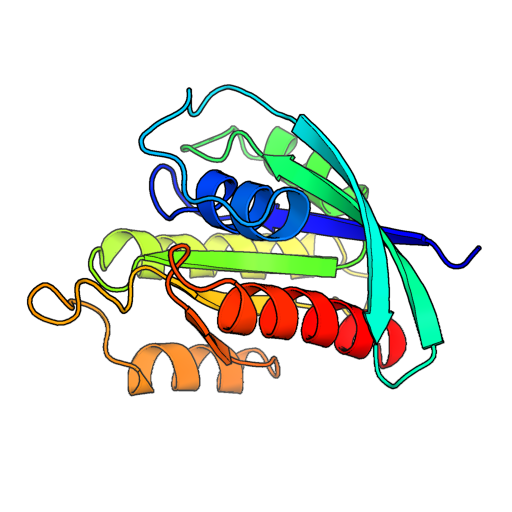? -9.919 6.217 20.795 1.00 5.56 90 PHE A O 1
ATOM 710 N N . GLN A 1 91 ? -12.136 6.515 20.500 1.00 6.02 91 GLN A N 1
ATOM 711 C CA . GLN A 1 91 ? -12.504 6.109 21.881 1.00 6.68 91 GLN A CA 1
ATOM 712 C C . GLN A 1 91 ? -12.026 4.689 22.209 1.00 6.39 91 GLN A C 1
ATOM 713 O O . GLN A 1 91 ? -11.427 4.411 23.239 1.00 6.96 91 GLN A O 1
ATOM 719 N N . ASP A 1 92 ? -12.167 3.794 21.221 1.00 5.99 92 ASP A N 1
ATOM 720 C CA . ASP A 1 92 ? -11.706 2.424 21.359 1.00 6.08 92 ASP A CA 1
ATOM 721 C C . ASP A 1 92 ? -10.205 2.212 21.471 1.00 5.99 92 ASP A C 1
ATOM 722 O O . ASP A 1 92 ? -9.782 1.183 22.013 1.00 5.67 92 ASP A O 1
ATOM 727 N N . ILE A 1 93 ? -9.367 3.133 21.000 1.00 4.69 93 ILE A N 1
ATOM 728 C CA . ILE A 1 93 ? -7.948 2.857 21.074 1.00 5.70 93 ILE A CA 1
ATOM 729 C C . ILE A 1 93 ? -7.393 3.105 22.498 1.00 6.49 93 ILE A C 1
ATOM 730 O O . ILE A 1 93 ? -6.348 2.529 22.876 1.00 6.92 93 ILE A O 1
ATOM 735 N N . LYS A 1 94 ? -8.072 3.943 23.315 1.00 6.85 94 LYS A N 1
ATOM 736 C CA . LYS A 1 94 ? -7.620 4.189 24.697 1.00 7.84 94 LYS A CA 1
ATOM 737 C C . LYS A 1 94 ? -7.507 2.932 25.572 1.00 7.84 94 LYS A C 1
ATOM 738 O O . LYS A 1 94 ? -6.423 2.723 26.157 1.00 8.41 94 LYS A O 1
ATOM 744 N N . PRO A 1 95 ? -8.518 2.053 25.683 1.00 7.40 95 PRO A N 1
ATOM 745 C CA . PRO A 1 95 ? -8.436 0.816 26.444 1.00 8.57 95 PRO A CA 1
ATOM 746 C C . PRO A 1 95 ? -7.342 -0.127 25.952 1.00 9.36 95 PRO A C 1
ATOM 747 O O . PRO A 1 95 ? -6.660 -0.779 26.732 1.00 8.73 95 PRO A O 1
ATOM 751 N N . MET A 1 96 ? -7.100 -0.115 24.643 1.00 10.44 96 MET A N 1
ATOM 752 C CA . MET A 1 96 ? -6.085 -0.961 24.031 1.00 10.94 96 MET A CA 1
ATOM 753 C C . MET A 1 96 ? -4.687 -0.592 24.481 1.00 9.40 96 MET A C 1
ATOM 754 O O . MET A 1 96 ? -3.846 -1.440 24.852 1.00 9.49 96 MET A O 1
ATOM 759 N N . ARG A 1 97 ? -4.399 0.700 24.513 1.00 8.06 97 ARG A N 1
ATOM 760 C CA . ARG A 1 97 ? -3.084 1.086 24.970 1.00 9.11 97 ARG A CA 1
ATOM 761 C C . ARG A 1 97 ? -2.879 0.695 26.454 1.00 9.56 97 ARG A C 1
ATOM 762 O O . ARG A 1 97 ? -1.826 0.221 26.890 1.00 8.44 97 ARG A O 1
ATOM 770 N N . ASP A 1 98 ? -3.917 0.993 27.263 1.00 8.68 98 ASP A N 1
ATOM 771 C CA . ASP A 1 98 ? -3.779 0.790 28.711 1.00 8.64 98 ASP A CA 1
ATOM 772 C C . ASP A 1 98 ? -3.635 -0.685 29.012 1.00 8.07 98 ASP A C 1
ATOM 773 O O . ASP A 1 98 ? -2.858 -1.055 29.906 1.00 9.34 98 ASP A O 1
ATOM 778 N N . GLN A 1 99 ? -4.277 -1.528 28.202 1.00 7.85 99 GLN A N 1
ATOM 779 C CA . GLN A 1 99 ? -4.129 -2.956 28.355 1.00 8.82 99 GLN A CA 1
ATOM 780 C C . GLN A 1 99 ? -2.693 -3.362 28.036 1.00 9.04 99 GLN A C 1
ATOM 781 O O . GLN A 1 99 ? -2.094 -4.128 28.788 1.00 9.66 99 GLN A O 1
ATOM 787 N N . ILE A 1 100 ? -2.073 -2.871 26.952 1.00 8.94 100 ILE A N 1
ATOM 788 C CA . ILE A 1 100 ? -0.653 -3.117 26.714 1.00 7.71 100 ILE A CA 1
ATOM 789 C C . ILE A 1 100 ? 0.288 -2.806 27.906 1.00 7.48 100 ILE A C 1
ATOM 790 O O . ILE A 1 100 ? 1.108 -3.634 28.279 1.00 7.13 100 ILE A O 1
ATOM 795 N N . ILE A 1 101 ? 0.196 -1.620 28.518 1.00 8.12 101 ILE A N 1
ATOM 796 C CA . ILE A 1 101 ? 1.041 -1.207 29.635 1.00 10.10 101 ILE A CA 1
ATOM 797 C C . ILE A 1 101 ? 0.892 -2.157 30.856 1.00 10.15 101 ILE A C 1
ATOM 798 O O . ILE A 1 101 ? 1.856 -2.570 31.487 1.00 9.65 101 ILE A O 1
ATOM 803 N N . ARG A 1 102 ? -0.355 -2.541 31.143 1.00 11.95 102 ARG A N 1
ATOM 804 C CA . ARG A 1 102 ? -0.646 -3.529 32.174 1.00 13.59 102 ARG A CA 1
ATOM 805 C C . ARG A 1 102 ? -0.086 -4.890 31.871 1.00 13.40 102 ARG A C 1
ATOM 806 O O . ARG A 1 102 ? 0.631 -5.466 32.704 1.00 16.09 102 ARG A O 1
ATOM 814 N N . VAL A 1 103 ? -0.382 -5.445 30.706 1.00 11.13 103 VAL A N 1
ATOM 815 C CA . VAL A 1 103 ? 0.130 -6.754 30.379 1.00 11.11 103 VAL A CA 1
ATOM 816 C C . VAL A 1 103 ? 1.658 -6.731 30.403 1.00 13.49 103 VAL A C 1
ATOM 817 O O . VAL A 1 103 ? 2.255 -7.694 30.913 1.00 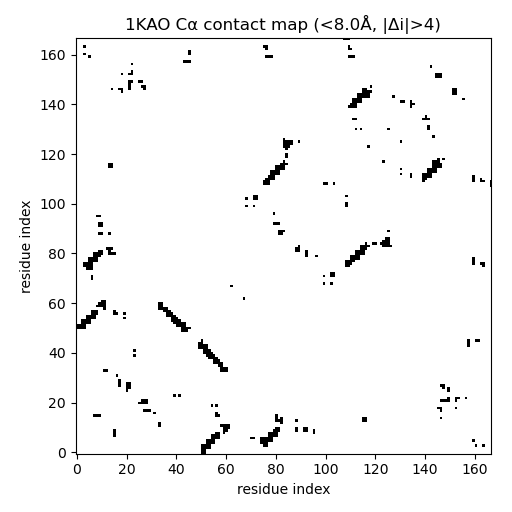14.97 103 VAL A O 1
ATOM 821 N N . LYS A 1 104 ? 2.317 -5.665 29.919 1.00 12.31 104 LYS A N 1
ATOM 822 C CA . LYS A 1 104 ? 3.748 -5.682 29.729 1.00 15.67 104 LYS A CA 1
ATOM 823 C C . LYS A 1 104 ? 4.361 -4.962 30.905 1.00 18.42 104 LYS A C 1
ATOM 824 O O . LYS A 1 104 ? 5.357 -4.284 30.708 1.00 19.33 104 LYS A O 1
ATOM 830 N N . ARG A 1 105 ? 3.837 -5.167 32.117 1.00 19.96 105 ARG A N 1
ATOM 831 C CA . ARG A 1 105 ? 4.205 -4.412 33.303 1.00 23.05 105 ARG A CA 1
ATOM 832 C C . ARG A 1 105 ? 5.677 -4.290 33.619 1.00 24.22 105 ARG A C 1
ATOM 833 O O . ARG A 1 105 ? 6.073 -3.280 34.197 1.00 24.02 105 ARG A O 1
ATOM 841 N N . TYR A 1 106 ? 6.507 -5.274 33.255 1.00 25.33 106 TYR A N 1
ATOM 842 C CA . TYR A 1 106 ? 7.947 -5.176 33.512 1.00 27.90 106 TYR A CA 1
ATOM 843 C C . TYR A 1 106 ? 8.731 -4.495 32.385 1.00 28.91 106 TYR A C 1
ATOM 844 O O . TYR A 1 106 ? 9.970 -4.574 32.419 1.00 29.67 106 TYR A O 1
ATOM 853 N N . GLU A 1 107 ? 8.110 -3.837 31.377 1.00 28.55 107 GLU A N 1
ATOM 854 C CA . GLU A 1 107 ? 8.817 -3.256 30.216 1.00 28.63 107 GLU A CA 1
ATOM 855 C C . GLU A 1 107 ? 8.381 -1.833 29.933 1.00 27.90 107 GLU A C 1
ATOM 856 O O . GLU A 1 107 ? 7.278 -1.437 30.302 1.00 27.85 107 GLU A O 1
ATOM 862 N N . LYS A 1 108 ? 9.255 -1.029 29.310 1.00 26.92 108 LYS A N 1
ATOM 863 C CA . LYS A 1 108 ? 8.875 0.237 28.674 1.00 25.55 108 LYS A CA 1
ATOM 864 C C . LYS A 1 108 ? 8.365 -0.163 27.306 1.00 22.43 108 LYS A C 1
ATOM 865 O O . LYS A 1 108 ? 9.008 -0.966 26.624 1.00 23.45 108 LYS A O 1
ATOM 871 N N . VAL A 1 109 ? 7.190 0.308 26.918 1.00 18.36 109 VAL A N 1
ATOM 872 C CA . VAL A 1 109 ? 6.581 -0.245 25.735 1.00 13.74 109 VAL A CA 1
ATOM 873 C C . VAL A 1 109 ? 6.659 0.756 24.580 1.00 11.53 109 VAL A C 1
ATOM 874 O O . VAL A 1 109 ? 6.052 1.827 24.640 1.00 10.18 109 VAL A O 1
ATOM 878 N N . PRO A 1 110 ? 7.391 0.476 23.487 1.00 9.66 110 PRO A N 1
ATOM 879 C CA . PRO A 1 110 ? 7.424 1.351 22.312 1.00 7.20 110 PRO A CA 1
ATOM 880 C C . PRO A 1 110 ? 6.057 1.328 21.625 1.00 5.99 110 PRO A C 1
ATOM 881 O O . PRO A 1 110 ? 5.601 0.248 21.176 1.00 5.55 110 PRO A O 1
ATOM 885 N N . VAL A 1 111 ? 5.463 2.510 21.448 1.00 4.74 111 VAL A N 1
ATOM 886 C CA . VAL A 1 111 ? 4.147 2.625 20.840 1.00 5.88 111 VAL A CA 1
ATOM 887 C C . VAL A 1 111 ? 4.125 3.831 19.901 1.00 4.57 111 VAL A C 1
ATOM 888 O O . VAL A 1 111 ? 4.820 4.815 20.159 1.00 5.90 111 VAL A O 1
ATOM 892 N N . ILE A 1 112 ? 3.298 3.809 18.846 1.00 4.26 112 ILE A N 1
ATOM 893 C CA . ILE A 1 112 ? 3.028 5.019 18.076 1.00 4.50 112 ILE A CA 1
ATOM 894 C C . ILE A 1 112 ? 1.523 5.082 17.876 1.00 3.98 112 ILE A C 1
ATOM 895 O O . ILE A 1 112 ? 0.883 4.048 17.675 1.00 6.45 112 ILE A O 1
ATOM 900 N N . LEU A 1 113 ? 0.928 6.251 17.934 1.00 2.74 113 LEU A N 1
ATOM 901 C CA . LEU A 1 113 ? -0.491 6.449 17.726 1.00 2.71 113 LEU A CA 1
ATOM 902 C C . LEU A 1 113 ? -0.648 7.032 16.319 1.00 3.16 113 LEU A C 1
ATOM 903 O O . LEU A 1 113 ? 0.006 8.016 15.977 1.00 4.20 113 LEU A O 1
ATOM 908 N N . VAL A 1 114 ? -1.513 6.401 15.536 1.00 3.31 114 VAL A N 1
ATOM 909 C CA . VAL A 1 114 ? -1.782 6.761 14.172 1.00 2.80 114 VAL A CA 1
ATOM 910 C C . VAL A 1 114 ? -3.239 7.091 13.941 1.00 3.14 114 VAL A C 1
ATOM 911 O O . VAL A 1 114 ? -4.087 6.250 14.153 1.00 4.95 114 VAL A O 1
ATOM 915 N N . GLY A 1 115 ? -3.588 8.269 13.461 1.00 2.43 115 GLY A N 1
ATOM 916 C CA . GLY A 1 115 ? -4.934 8.574 12.992 1.00 3.77 115 GLY A CA 1
ATOM 917 C C . GLY A 1 115 ? -4.925 8.457 11.468 1.00 5.05 115 GLY A C 1
ATOM 918 O O . GLY A 1 115 ? -4.313 9.267 10.755 1.00 4.37 115 GLY A O 1
ATOM 919 N N . ASN A 1 116 ? -5.573 7.426 10.997 1.00 3.85 116 ASN A N 1
ATOM 920 C CA . ASN A 1 116 ? -5.496 7.028 9.592 1.00 3.29 116 ASN A CA 1
ATOM 921 C C . ASN A 1 116 ? -6.679 7.545 8.839 1.00 3.57 116 ASN A C 1
ATOM 922 O O . ASN A 1 116 ? -7.700 7.962 9.417 1.00 4.26 116 ASN A O 1
ATOM 927 N N . LYS A 1 117 ? -6.624 7.517 7.507 1.00 3.33 117 LYS A N 1
ATOM 928 C CA . LYS A 1 117 ? -7.687 7.950 6.605 1.00 3.74 117 LYS A CA 1
ATOM 929 C C . LYS A 1 117 ? -7.685 9.474 6.433 1.00 4.43 117 LYS A C 1
ATOM 930 O O . LYS A 1 117 ? -8.737 10.063 6.138 1.00 6.12 117 LYS A O 1
ATOM 936 N N . VAL A 1 118 ? -6.509 10.108 6.512 1.00 4.83 118 VAL A N 1
ATOM 937 C CA . VAL A 1 118 ? -6.469 11.554 6.323 1.00 5.69 118 VAL A CA 1
ATOM 938 C C . VAL A 1 118 ? -6.891 12.025 4.917 1.00 6.79 118 VAL A C 1
ATOM 939 O O . VAL A 1 118 ? -7.181 13.210 4.729 1.00 7.88 118 VAL A O 1
ATOM 943 N N . ASP A 1 119 ? -6.879 11.128 3.906 1.00 6.38 119 ASP A N 1
ATOM 944 C CA . ASP A 1 119 ? -7.333 11.514 2.583 1.00 7.39 119 ASP A CA 1
ATOM 945 C C . ASP A 1 119 ? -8.844 11.761 2.560 1.00 8.69 119 ASP A C 1
ATOM 946 O O . ASP A 1 119 ? -9.400 12.322 1.617 1.00 9.04 119 ASP A O 1
ATOM 951 N N . LEU A 1 120 ? -9.580 11.290 3.566 1.00 9.38 120 LEU A N 1
ATOM 952 C CA . LEU A 1 120 ? -11.032 11.564 3.664 1.00 11.16 120 LEU A CA 1
ATOM 953 C C . LEU A 1 120 ? -11.301 12.750 4.582 1.00 13.51 120 LEU A C 1
ATOM 954 O O . LEU A 1 120 ? -12.242 12.777 5.374 1.00 12.59 120 LEU A O 1
ATOM 959 N N . GLU A 1 121 ? -10.513 13.808 4.494 1.00 16.73 121 GLU A N 1
ATOM 960 C CA . GLU A 1 121 ? -10.496 14.844 5.528 1.00 19.68 121 GLU A CA 1
ATOM 961 C C . GLU A 1 121 ? -11.824 15.657 5.592 1.00 20.13 121 GLU A C 1
ATOM 962 O O . GLU A 1 121 ? -12.148 16.248 6.622 1.00 19.78 121 GLU A O 1
ATOM 968 N N . SER A 1 122 ? -12.658 15.645 4.549 1.00 19.56 122 SER A N 1
ATOM 969 C CA . SER A 1 122 ? -13.965 16.275 4.615 1.00 19.95 122 SER A CA 1
ATOM 970 C C . SER A 1 122 ? -14.986 15.516 5.515 1.00 18.66 122 SER A C 1
ATOM 971 O O . SER A 1 122 ? -16.048 16.053 5.859 1.00 19.92 122 SER A O 1
ATOM 974 N N . GLU A 1 123 ? -14.703 14.260 5.890 1.00 16.05 123 GLU A N 1
ATOM 975 C CA . GLU A 1 123 ? -15.525 13.463 6.809 1.00 14.89 123 GLU A CA 1
ATOM 976 C C . GLU A 1 123 ? -14.847 13.374 8.188 1.00 12.27 123 GLU A C 1
ATOM 977 O O . GLU A 1 123 ? -15.257 12.562 9.022 1.00 11.20 123 GLU A O 1
ATOM 983 N N . ARG A 1 124 ? -13.767 14.148 8.454 1.00 11.93 124 ARG A N 1
ATOM 984 C CA . ARG A 1 124 ? -13.046 14.134 9.732 1.00 11.75 124 ARG A CA 1
ATOM 985 C C . ARG A 1 124 ? -13.978 14.332 10.936 1.00 12.79 124 ARG A C 1
ATOM 986 O O . ARG A 1 124 ? -14.783 15.277 10.957 1.00 13.17 124 ARG A O 1
ATOM 994 N N . GLU A 1 125 ? -13.842 13.425 11.912 1.00 11.65 125 GLU A N 1
ATOM 995 C CA . GLU A 1 125 ? -14.572 13.462 13.186 1.00 11.94 125 GLU A CA 1
ATOM 996 C C . GLU A 1 125 ? -13.617 13.607 14.363 1.00 12.08 125 GLU A C 1
ATOM 997 O O . GLU A 1 125 ? -14.086 13.839 15.465 1.00 11.77 125 GLU A O 1
ATOM 1003 N N . VAL A 1 126 ? -12.285 13.460 14.239 1.00 11.82 126 VAL A N 1
ATOM 1004 C CA . VAL A 1 126 ? -11.354 13.502 15.346 1.00 9.85 126 VAL A CA 1
ATOM 1005 C C . VAL A 1 126 ? -10.338 14.551 14.949 1.00 10.90 126 VAL A C 1
ATOM 1006 O O . VAL A 1 126 ? -9.724 14.369 13.912 1.00 9.69 126 VAL A O 1
ATOM 1010 N N . SER A 1 127 ? -10.134 15.661 15.667 1.00 10.34 127 SER A N 1
ATOM 1011 C CA . SER A 1 127 ? -9.162 16.654 15.223 1.00 10.50 127 SER A CA 1
ATOM 1012 C C . SER A 1 127 ? -7.706 16.164 15.387 1.00 9.90 127 SER A C 1
ATOM 1013 O O . SER A 1 127 ? -7.433 15.231 16.166 1.00 9.25 127 SER A O 1
ATOM 1016 N N . SER A 1 128 ? -6.729 16.793 14.710 1.00 9.89 128 SER A N 1
ATOM 1017 C CA . SER A 1 128 ? -5.333 16.424 14.902 1.00 9.52 128 SER A CA 1
ATOM 1018 C C . SER A 1 128 ? -4.875 16.683 16.346 1.00 10.47 128 SER A C 1
ATOM 1019 O O . SER A 1 128 ? -4.137 15.883 16.917 1.00 8.91 128 SER A O 1
ATOM 1022 N N . SER A 1 129 ? -5.433 17.795 16.926 1.00 10.62 129 SER A N 1
ATOM 1023 C CA . SER A 1 129 ? -5.094 18.263 18.273 1.00 11.08 129 SER A CA 1
ATOM 1024 C C . SER A 1 129 ? -5.515 17.213 19.307 1.00 10.11 129 SER A C 1
ATOM 1025 O O . SER A 1 129 ? -4.773 16.971 20.254 1.00 10.24 129 SER A O 1
ATOM 1028 N N . GLU A 1 130 ? -6.678 16.527 19.076 1.00 10.33 130 GLU A N 1
ATOM 1029 C CA . GLU A 1 130 ? -7.083 15.500 20.005 1.00 10.01 130 GLU A CA 1
ATOM 1030 C C . GLU A 1 130 ? -6.226 14.240 19.982 1.00 10.23 130 GLU A C 1
ATOM 1031 O O . GLU A 1 130 ? -5.840 13.678 21.017 1.00 9.98 130 GLU A O 1
ATOM 1037 N N . GLY A 1 131 ? -5.730 13.889 18.796 1.00 9.42 131 GLY A N 1
ATOM 1038 C CA . GLY A 1 131 ? -4.835 12.759 18.739 1.00 8.80 131 GLY A CA 1
ATOM 1039 C C . GLY A 1 131 ? -3.496 13.126 19.333 1.00 8.70 131 GLY A C 1
ATOM 1040 O O . GLY A 1 131 ? -2.856 12.355 20.030 1.00 9.06 131 GLY A O 1
ATOM 1041 N N . ARG A 1 132 ? -3.038 14.337 19.036 1.00 10.04 132 ARG A N 1
ATOM 1042 C CA . ARG A 1 132 ? -1.746 14.789 19.526 1.00 11.17 132 ARG A CA 1
ATOM 1043 C C . ARG A 1 132 ? -1.775 14.883 21.065 1.00 10.65 132 ARG A C 1
ATOM 1044 O O . ARG A 1 132 ? -0.815 14.528 21.751 1.00 8.85 132 ARG A O 1
ATOM 1052 N N . ALA A 1 133 ? -2.901 15.355 21.614 1.00 9.52 133 ALA A N 1
ATOM 1053 C CA . ALA A 1 133 ? -3.015 15.483 23.079 1.00 10.71 133 ALA A CA 1
ATOM 1054 C C . ALA A 1 133 ? -2.876 14.115 23.756 1.00 9.32 133 ALA A C 1
ATOM 1055 O O . ALA A 1 133 ? -2.153 13.968 24.732 1.00 10.23 133 ALA A O 1
ATOM 1057 N N . LEU A 1 134 ? -3.502 13.074 23.198 1.00 8.52 134 LEU A N 1
ATOM 1058 C CA . LEU A 1 134 ? -3.460 11.729 23.755 1.00 7.84 134 LEU A CA 1
ATOM 1059 C C . LEU A 1 134 ? -2.043 11.165 23.626 1.00 8.96 134 LEU A C 1
ATOM 1060 O O . LEU A 1 134 ? -1.525 10.576 24.589 1.00 8.40 134 LEU A O 1
ATOM 1065 N N . ALA A 1 135 ? -1.381 11.345 22.463 1.00 7.76 1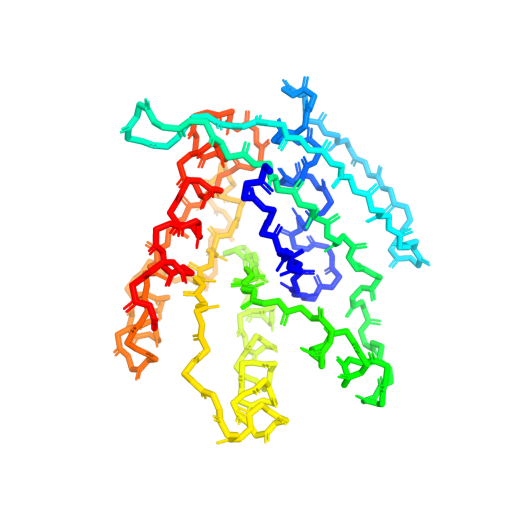35 ALA A N 1
ATOM 1066 C CA . ALA A 1 135 ? -0.046 10.856 22.312 1.00 8.03 135 ALA A CA 1
ATOM 1067 C C . ALA A 1 135 ? 0.887 11.602 23.289 1.00 9.38 13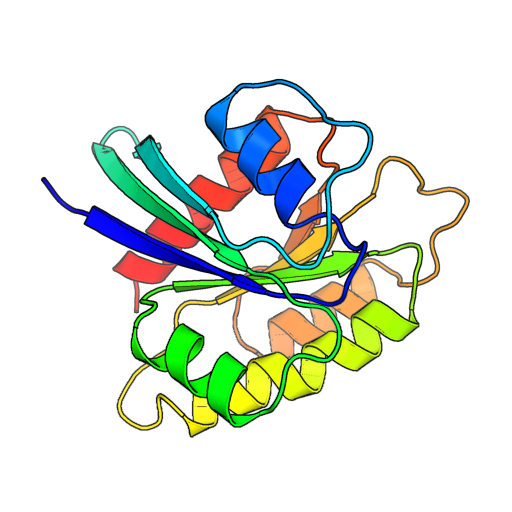5 ALA A C 1
ATOM 1068 O O . ALA A 1 135 ? 1.837 11.022 23.803 1.00 8.94 135 ALA A O 1
ATOM 1070 N N . GLU A 1 136 ? 0.649 12.894 23.577 1.00 10.16 136 GLU A N 1
ATOM 1071 C CA . GLU A 1 136 ? 1.448 13.628 24.563 1.00 12.77 136 GLU A CA 1
ATOM 1072 C C . GLU A 1 136 ? 1.248 13.060 25.971 1.00 12.60 136 GLU A C 1
ATOM 1073 O O . GLU A 1 136 ? 2.223 12.865 26.682 1.00 13.85 136 GLU A O 1
ATOM 1079 N N . GLU A 1 137 ? 0.020 12.705 26.384 1.00 12.97 137 GLU A N 1
ATOM 1080 C CA . GLU A 1 137 ? -0.216 12.013 27.648 1.00 14.30 137 GLU A CA 1
ATOM 1081 C C . GLU A 1 137 ? 0.497 10.651 27.681 1.00 14.35 137 GLU A C 1
ATOM 1082 O O . GLU A 1 137 ? 1.084 10.256 28.699 1.00 15.50 137 GLU A O 1
ATOM 1088 N N . TRP A 1 138 ? 0.483 9.900 26.565 1.00 12.78 138 TRP A N 1
ATOM 1089 C CA . TRP A 1 138 ? 1.172 8.618 26.493 1.00 12.40 138 TRP A CA 1
ATOM 1090 C C . TRP A 1 138 ? 2.682 8.718 26.326 1.00 13.06 138 TRP A C 1
ATOM 1091 O O . TRP A 1 138 ? 3.349 7.686 26.449 1.00 15.31 138 TRP A O 1
ATOM 1102 N N . GLY A 1 139 ? 3.245 9.897 26.026 1.00 12.79 139 GLY A N 1
ATOM 1103 C CA . GLY A 1 139 ? 4.680 10.073 25.814 1.00 11.53 139 GLY A CA 1
ATOM 1104 C C . GLY A 1 139 ? 5.111 9.350 24.558 1.00 11.29 139 GLY A C 1
ATOM 1105 O O . GLY A 1 139 ? 6.207 8.801 24.513 1.00 13.42 139 GLY A O 1
ATOM 1106 N N . CYS A 1 140 ? 4.303 9.307 23.495 1.00 10.69 140 CYS A N 1
ATOM 1107 C CA . CYS A 1 140 ? 4.689 8.588 22.264 1.00 8.88 140 CYS A CA 1
ATOM 1108 C C . CYS A 1 140 ? 4.482 9.484 21.018 1.00 8.44 140 CYS A C 1
ATOM 1109 O O . CYS A 1 140 ? 3.804 10.517 21.115 1.00 6.46 140 CYS A O 1
ATOM 1112 N N . PRO A 1 141 ? 5.054 9.148 19.815 1.00 7.12 141 PRO A N 1
ATOM 1113 C CA . PRO A 1 141 ? 4.785 9.862 18.570 1.00 7.05 141 PRO A CA 1
ATOM 1114 C C . PRO A 1 141 ? 3.344 9.722 18.131 1.00 5.47 141 PRO A C 1
ATOM 1115 O O . PRO A 1 141 ? 2.660 8.740 18.384 1.00 6.26 141 PRO A O 1
ATOM 1119 N N . PHE A 1 142 ? 2.937 10.737 17.392 1.00 5.77 142 PHE A N 1
ATOM 1120 C C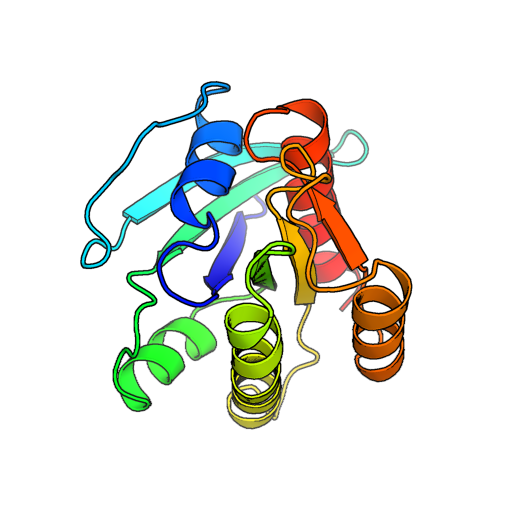A . PHE A 1 142 ? 1.624 10.806 16.770 1.00 6.23 142 PHE A CA 1
ATOM 1121 C C . PHE A 1 142 ? 1.826 11.121 15.290 1.00 6.50 142 PHE A C 1
ATOM 1122 O O . PHE A 1 142 ? 2.675 11.945 14.951 1.00 7.47 142 PHE A O 1
ATOM 1130 N N . MET A 1 143 ? 1.032 10.522 14.408 1.00 7.12 143 MET A N 1
ATOM 1131 C CA . MET A 1 143 ? 1.041 10.754 12.975 1.00 6.64 143 MET A CA 1
ATOM 1132 C C . MET A 1 143 ? -0.351 10.567 12.435 1.00 5.67 143 MET A C 1
ATOM 1133 O O . MET A 1 143 ? -1.069 9.657 12.862 1.00 7.16 143 MET A O 1
ATOM 1138 N N . GLU A 1 144 ? -0.735 11.430 11.507 1.00 5.07 144 GLU A N 1
ATOM 1139 C CA . GLU A 1 144 ? -1.925 11.194 10.676 1.00 5.06 144 GLU A CA 1
ATOM 1140 C C . GLU A 1 144 ? -1.487 10.613 9.333 1.00 4.82 144 GLU A C 1
ATOM 1141 O O . GLU A 1 144 ? -0.527 11.135 8.764 1.00 6.53 144 GLU A O 1
ATOM 1147 N N . THR A 1 145 ? -2.050 9.504 8.895 1.00 4.10 145 THR A N 1
ATOM 1148 C CA . THR A 1 145 ? -1.661 8.808 7.684 1.00 4.50 145 THR A CA 1
ATOM 1149 C C . THR A 1 145 ? -2.847 8.674 6.737 1.00 4.60 145 THR A C 1
ATOM 1150 O O . THR A 1 145 ? -4.025 8.866 7.085 1.00 3.45 145 THR A O 1
ATOM 1154 N N . SER A 1 146 ? -2.515 8.387 5.458 1.00 5.20 146 SER A N 1
ATOM 1155 C CA . SER A 1 146 ? -3.464 7.768 4.565 1.00 4.68 146 SER A CA 1
ATOM 1156 C C . SER A 1 146 ? -2.762 6.503 4.086 1.00 5.28 146 SER A C 1
ATOM 1157 O O . SER A 1 146 ? -1.565 6.545 3.726 1.00 4.45 146 SER A O 1
ATOM 1160 N N . ALA A 1 147 ? -3.480 5.374 4.048 1.00 3.97 147 ALA A N 1
ATOM 1161 C CA . ALA A 1 147 ? -2.891 4.161 3.499 1.00 5.09 147 ALA A CA 1
ATOM 1162 C C . ALA A 1 147 ? -2.676 4.218 1.967 1.00 5.13 147 ALA A C 1
ATOM 1163 O O . ALA A 1 147 ? -2.126 3.269 1.399 1.00 5.39 147 ALA A O 1
ATOM 1165 N N . LYS A 1 148 ? -3.167 5.293 1.326 1.00 5.21 148 LYS A N 1
ATOM 1166 C CA . LYS A 1 148 ? -2.915 5.539 -0.097 1.00 6.20 148 LYS A CA 1
ATOM 1167 C C . LYS A 1 148 ? -1.490 6.032 -0.277 1.00 6.84 148 LYS A C 1
ATOM 1168 O O . LYS A 1 148 ? -1.001 5.950 -1.409 1.00 7.58 148 LYS A O 1
ATOM 1174 N N . SER A 1 149 ? -0.766 6.510 0.748 1.00 5.14 149 SER A N 1
ATOM 1175 C CA . SER A 1 149 ? 0.528 7.119 0.497 1.00 5.63 149 SER A CA 1
ATOM 1176 C C . SER A 1 149 ? 1.659 6.213 0.965 1.00 7.41 149 SER A C 1
ATOM 1177 O O . SER A 1 149 ? 1.868 5.995 2.188 1.00 6.11 149 SER A O 1
ATOM 1180 N N . LYS A 1 150 ? 2.489 5.769 0.030 1.00 5.71 150 LYS A N 1
ATOM 1181 C CA . LYS A 1 150 ? 3.644 4.973 0.415 1.00 5.82 150 LYS A CA 1
ATOM 1182 C C . LYS A 1 150 ? 4.620 5.793 1.262 1.00 6.72 150 LYS A C 1
ATOM 1183 O O . LYS A 1 150 ? 5.236 5.215 2.179 1.00 5.95 150 LYS A O 1
ATOM 1189 N N . THR A 1 151 ? 4.815 7.121 1.088 1.00 6.15 151 THR A N 1
ATOM 1190 C CA . THR A 1 151 ? 5.827 7.789 1.900 1.00 8.55 151 THR A CA 1
ATOM 1191 C C . THR A 1 151 ? 5.376 7.906 3.342 1.00 8.36 151 THR A C 1
ATOM 1192 O O . THR A 1 151 ? 6.164 7.724 4.272 1.00 7.93 151 THR A O 1
ATOM 1196 N N . MET A 1 152 ? 4.069 8.162 3.535 1.00 7.41 152 MET A N 1
ATOM 1197 C CA . MET A 1 152 ? 3.569 8.250 4.906 1.00 7.00 152 MET A CA 1
ATOM 1198 C C . MET A 1 152 ? 3.710 6.912 5.606 1.00 6.18 152 MET A C 1
ATOM 1199 O O . MET A 1 152 ? 4.141 6.834 6.772 1.00 7.27 152 MET A O 1
ATOM 1204 N N . VAL A 1 153 ? 3.397 5.816 4.928 1.00 5.82 153 VAL A N 1
ATOM 1205 C CA . VAL A 1 153 ? 3.484 4.512 5.561 1.00 5.88 153 VAL A CA 1
ATOM 1206 C C . VAL A 1 153 ? 4.947 4.125 5.816 1.00 5.73 153 VAL A C 1
ATOM 1207 O O . VAL A 1 153 ? 5.300 3.523 6.837 1.00 5.42 153 VAL A O 1
ATOM 1211 N N . ASP A 1 154 ? 5.842 4.503 4.924 1.00 4.44 154 ASP A N 1
ATOM 1212 C CA . ASP A 1 154 ? 7.238 4.204 5.202 1.00 6.46 154 ASP A CA 1
ATOM 1213 C C . ASP A 1 154 ? 7.793 4.931 6.413 1.00 7.13 154 ASP A C 1
ATOM 1214 O O . ASP A 1 154 ? 8.611 4.370 7.188 1.00 8.47 154 ASP A O 1
ATOM 1219 N N . GLU A 1 155 ? 7.390 6.197 6.576 1.00 4.90 155 GLU A N 1
ATOM 1220 C CA . GLU A 1 155 ? 7.752 6.998 7.733 1.00 6.63 155 GLU A CA 1
ATOM 1221 C C . GLU A 1 155 ? 7.208 6.427 9.059 1.00 5.04 155 GLU A C 1
ATOM 1222 O O . GLU A 1 155 ? 7.915 6.408 10.072 1.00 4.62 155 GLU A O 1
ATOM 1228 N N . LEU A 1 156 ? 5.987 5.934 9.006 1.00 4.70 156 LEU A N 1
ATOM 1229 C CA . LEU A 1 156 ? 5.413 5.206 10.152 1.00 6.31 156 LEU A CA 1
ATOM 1230 C C . LEU A 1 156 ? 6.240 4.020 10.623 1.00 4.42 156 LEU A C 1
ATOM 1231 O O . LEU A 1 156 ? 6.628 3.948 11.792 1.00 5.35 156 LEU A O 1
ATOM 1236 N N . PHE A 1 157 ? 6.506 3.066 9.723 1.00 4.54 157 PHE A N 1
ATOM 1237 C CA . PHE A 1 157 ? 7.300 1.917 10.055 1.00 4.94 157 PHE A CA 1
ATOM 1238 C C . PHE A 1 157 ? 8.738 2.214 10.409 1.00 6.11 157 PHE A C 1
ATOM 1239 O O . PHE A 1 157 ? 9.282 1.543 11.287 1.00 6.04 157 PHE A O 1
ATOM 1247 N N . ALA A 1 158 ? 9.378 3.244 9.846 1.00 6.47 158 ALA A N 1
ATOM 1248 C CA . ALA A 1 158 ? 10.706 3.662 10.296 1.00 5.92 158 ALA A CA 1
ATOM 1249 C C . ALA A 1 158 ? 10.612 4.147 11.743 1.00 5.84 158 ALA A C 1
ATOM 1250 O O . ALA A 1 158 ? 11.432 3.762 12.591 1.00 5.59 158 ALA A O 1
ATOM 1252 N N . GLU A 1 159 ? 9.615 4.985 12.051 1.00 6.18 159 GLU A N 1
ATOM 1253 C CA . GLU A 1 159 ? 9.559 5.557 13.392 1.00 6.09 159 GLU A CA 1
ATOM 1254 C C . GLU A 1 159 ? 9.272 4.480 14.434 1.00 5.68 159 GLU A C 1
ATOM 1255 O O . GLU A 1 159 ? 9.850 4.594 15.536 1.00 5.46 159 GLU A O 1
ATOM 1261 N N . ILE A 1 160 ? 8.484 3.443 14.182 1.00 4.82 160 ILE A N 1
ATOM 1262 C CA . ILE A 1 160 ? 8.376 2.360 15.181 1.00 5.56 160 ILE A CA 1
ATOM 1263 C C . ILE A 1 160 ? 9.721 1.678 15.471 1.00 6.06 160 ILE A C 1
ATOM 1264 O O . ILE A 1 160 ? 10.064 1.381 16.641 1.00 4.77 160 ILE A O 1
ATOM 1269 N N . VAL A 1 161 ? 10.560 1.496 14.444 1.00 4.88 161 VAL A N 1
ATOM 1270 C CA . VAL A 1 161 ? 11.918 0.987 14.656 1.00 5.77 161 VAL A CA 1
ATOM 1271 C C . VAL A 1 161 ? 12.710 1.877 15.583 1.00 5.36 161 VAL A C 1
ATOM 1272 O O . VAL A 1 161 ? 13.303 1.394 16.559 1.00 6.52 161 VAL A O 1
ATOM 1276 N N . ARG A 1 162 ? 12.705 3.169 15.335 1.00 5.43 162 ARG A N 1
ATOM 1277 C CA . ARG A 1 162 ? 13.401 4.115 16.214 1.00 5.45 162 ARG A CA 1
ATOM 1278 C C . ARG A 1 162 ? 12.886 4.056 17.647 1.00 5.61 162 ARG A C 1
ATOM 1279 O O . ARG A 1 162 ? 13.703 4.024 18.566 1.00 6.27 162 ARG A O 1
ATOM 1287 N N . GLN A 1 163 ? 11.564 3.997 17.846 1.00 5.00 163 GLN A N 1
ATOM 1288 C CA . GLN A 1 163 ? 10.994 3.815 19.195 1.00 6.89 163 GLN A CA 1
ATOM 1289 C C . GLN A 1 163 ? 11.453 2.519 19.859 1.00 7.39 163 GLN A C 1
ATOM 1290 O O . GLN A 1 163 ? 11.757 2.508 21.070 1.00 8.92 163 GLN A O 1
ATOM 1296 N N . MET A 1 164 ? 11.526 1.415 19.131 1.00 6.36 164 MET A N 1
ATOM 1297 C CA . MET A 1 164 ? 11.926 0.123 19.693 1.00 7.65 164 MET A CA 1
ATOM 1298 C C . MET A 1 164 ? 13.387 0.163 20.077 1.00 9.64 164 MET A C 1
ATOM 1299 O O . MET A 1 164 ? 13.815 -0.520 20.995 1.00 11.64 164 MET A O 1
ATOM 1304 N N . ASN A 1 165 ? 14.202 0.956 19.396 1.00 10.72 165 ASN A N 1
ATOM 1305 C CA . ASN A 1 165 ? 15.588 1.095 19.829 1.00 13.83 165 ASN A CA 1
ATOM 1306 C C . ASN A 1 165 ? 15.899 2.041 20.967 1.00 15.55 165 ASN A C 1
ATOM 1307 O O . ASN A 1 165 ? 16.963 1.941 21.571 1.00 17.44 165 ASN A O 1
ATOM 1312 N N . TYR A 1 166 ? 15.041 3.024 21.180 1.00 16.09 166 TYR A N 1
ATOM 1313 C CA . TYR A 1 166 ? 15.223 4.015 22.206 1.00 18.82 166 TYR A CA 1
ATOM 1314 C C . TYR A 1 166 ? 14.735 3.552 23.588 1.00 21.20 166 TYR A C 1
ATOM 1315 O O . TYR A 1 166 ? 15.190 4.127 24.584 1.00 20.86 166 TYR A O 1
ATOM 1324 N N . ALA A 1 167 ? 13.776 2.597 23.595 1.00 22.47 167 ALA A N 1
ATOM 1325 C CA . ALA A 1 167 ? 13.153 2.077 24.811 1.00 24.61 167 ALA A CA 1
ATOM 1326 C C . ALA A 1 167 ? 14.142 1.290 25.678 1.00 25.69 167 ALA A C 1
ATOM 1327 O O . ALA A 1 167 ? 15.062 0.615 25.177 1.00 26.21 167 ALA A O 1
#

Sequence (167 aa):
MREYKVVVLGSGGVGKSALTVQFVTGTFIEKYDPTIEDFYRKEIEVDSSPSVLEILDTAGTEQFASMRDLYIKNGQGFILVYSLVNQQSFQDIKPMRDQIIRVKRYEKVPVILVGNKVDLESEREVSSSEGRALAEEWGCPFMETSAKSKTMVDELFAEIVRQMNYA

Radius of gyration: 14.59 Å; Cα contacts (8 Å, |Δi|>4): 317; chains: 1; bounding box: 37×31×37 Å

InterPro domains:
  IPR001806 Small GTPase [PF00071] (5-165)
  IPR001806 Small GTPase [PS51421] (1-183)
  IPR001806 Small GTPase [SM00174] (6-167)
  IPR005225 Small GTP-binding domain [TIGR00231] (1-160)
  IPR020849 Small GTPase, Ras-type [PTHR24070] (3-166)
  IPR027417 P-loop containing nucleoside triphosphate hydrolase [G3DSA:3.40.50.300] (1-173)
  IPR027417 P-loop containing nucleoside triphosphate hydrolase [SSF52540] (2-167)
  IPR041840 Ras-related protein Rap2 [cd04176] (3-165)

Foldseek 3Di:
DAEAEEEEEFAPPQQLPLLVCCQAPVAGDDDDDLQDKDWDWHWAQFPNRIYIYIYIRHSHHPPDPVVLLVVLVPHQAYEQEAEQLDVVRVVVSVVSVVSSCVSPVVDDYHYEYEHEDCVVVVSGDHDQVNQVVVCVVVVHHYYYYYSNDSVRSSVVVSVRVVSSVVD

B-factor: mean 14.92, std 11.18, range [2.0, 53.83]

Nearest PDB structures (foldseek):
  5wds-assembly1_A  TM=9.343E-01  e=1.887E-22  Choanoflagellata
  7txh-assembly2_D  TM=9.386E-01  e=3.886E-21  Homo sapiens
  4o2l-assembly2_B  TM=9.503E-01  e=1.428E-19  Mus musculus
  3sea-assembly2_B  TM=9.518E-01  e=1.848E-19  Homo sapiens
  4o25-assembly2_B  TM=9.480E-01  e=2.549E-19  Mus musculus

Organism: Homo sapiens (NCBI:txid9606)